Protein AF-M2UI56-F1 (afdb_monomer)

Structure (mmCIF, N/CA/C/O backbone):
data_AF-M2UI56-F1
#
_entry.id   AF-M2UI56-F1
#
loop_
_atom_site.group_PDB
_atom_site.id
_atom_site.type_symbol
_atom_site.label_atom_id
_atom_site.label_alt_id
_atom_site.label_comp_id
_atom_site.label_asym_id
_atom_site.label_entity_id
_atom_site.label_seq_id
_atom_site.pdbx_PDB_ins_code
_atom_site.Cartn_x
_atom_site.Cartn_y
_atom_site.Cartn_z
_atom_site.occupancy
_atom_site.B_iso_or_equiv
_atom_site.auth_seq_id
_atom_site.auth_comp_id
_atom_site.auth_asym_id
_atom_site.auth_atom_id
_atom_site.pdbx_PDB_model_num
ATOM 1 N N . GLU A 1 1 ? 9.974 2.943 8.949 1.00 64.81 1 GLU A N 1
ATOM 2 C CA . GLU A 1 1 ? 8.906 2.323 8.135 1.00 64.81 1 GLU A CA 1
ATOM 3 C C . GLU A 1 1 ? 7.734 3.300 8.048 1.00 64.81 1 GLU A C 1
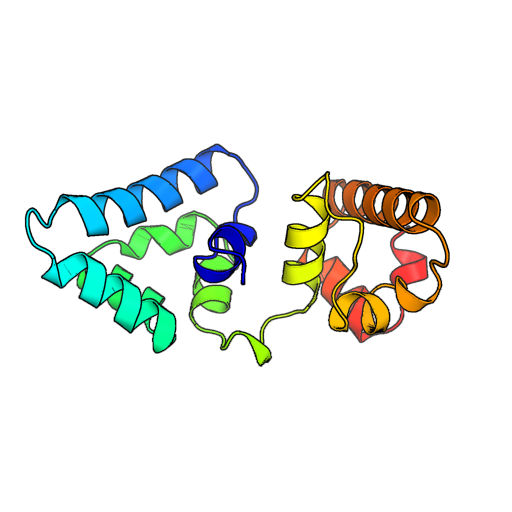ATOM 5 O O . GLU A 1 1 ? 7.561 4.057 8.993 1.00 64.81 1 GLU A O 1
ATOM 10 N N . SER A 1 2 ? 7.021 3.398 6.919 1.00 88.00 2 SER A N 1
ATOM 11 C CA . SER A 1 2 ? 5.953 4.405 6.754 1.00 88.00 2 SER A CA 1
ATOM 12 C C . SER A 1 2 ? 4.656 3.936 7.406 1.00 88.00 2 SER A C 1
ATOM 14 O O . SER A 1 2 ? 4.163 2.865 7.055 1.00 88.00 2 SER A O 1
ATOM 16 N N . ALA A 1 3 ? 4.073 4.761 8.280 1.00 91.56 3 ALA A N 1
ATOM 17 C CA . ALA A 1 3 ? 2.776 4.488 8.901 1.00 91.56 3 ALA A CA 1
ATOM 18 C C . ALA A 1 3 ? 1.670 4.272 7.852 1.00 91.56 3 ALA A C 1
ATOM 20 O O . ALA A 1 3 ? 0.868 3.353 7.987 1.00 91.56 3 ALA A O 1
ATOM 21 N N . TRP A 1 4 ? 1.692 5.039 6.757 1.00 94.12 4 TRP A N 1
ATOM 22 C CA . TRP A 1 4 ? 0.737 4.905 5.651 1.00 94.12 4 TRP A CA 1
ATOM 23 C C . TRP A 1 4 ? 0.736 3.489 5.049 1.00 94.12 4 TRP A C 1
ATOM 25 O O . TRP A 1 4 ? -0.309 2.909 4.767 1.00 94.12 4 TRP A O 1
ATOM 35 N N . TYR A 1 5 ? 1.918 2.879 4.927 1.00 95.38 5 TYR A N 1
ATOM 36 C CA . TYR A 1 5 ? 2.040 1.487 4.498 1.00 95.38 5 TYR A CA 1
ATOM 37 C C . TYR A 1 5 ? 1.603 0.514 5.595 1.00 95.38 5 TYR A C 1
ATOM 39 O O . TYR A 1 5 ? 0.830 -0.401 5.331 1.00 95.38 5 TYR A O 1
ATOM 47 N N . SER A 1 6 ? 2.099 0.690 6.821 1.00 95.88 6 SER A N 1
ATOM 48 C CA . SER A 1 6 ? 1.876 -0.255 7.921 1.00 95.88 6 SER A CA 1
ATOM 49 C C . SER A 1 6 ? 0.396 -0.427 8.266 1.00 95.88 6 SER A C 1
ATOM 51 O O . SER A 1 6 ? -0.045 -1.556 8.466 1.00 95.88 6 SER A O 1
ATOM 53 N N . PHE A 1 7 ? -0.366 0.667 8.246 1.00 96.19 7 PHE A N 1
ATOM 54 C CA . PHE A 1 7 ? -1.802 0.697 8.535 1.00 96.19 7 PHE A CA 1
ATOM 55 C C . PHE A 1 7 ? -2.693 0.437 7.307 1.00 96.19 7 PHE A C 1
ATOM 57 O O . PHE A 1 7 ? -3.904 0.608 7.368 1.00 96.19 7 PHE A O 1
ATOM 64 N N . GLY A 1 8 ? -2.123 0.013 6.175 1.00 96.75 8 GLY A N 1
ATOM 65 C CA . GLY A 1 8 ? -2.909 -0.453 5.029 1.00 96.75 8 GLY A CA 1
ATOM 66 C C . GLY A 1 8 ? -3.546 0.638 4.169 1.00 96.75 8 GLY A C 1
ATOM 67 O O . GLY A 1 8 ? -4.231 0.300 3.206 1.00 96.75 8 GLY A O 1
ATOM 68 N N . PHE A 1 9 ? -3.266 1.923 4.414 1.00 96.88 9 PHE A N 1
ATOM 69 C CA . PHE A 1 9 ? -3.722 3.010 3.535 1.00 96.88 9 PHE A CA 1
ATOM 70 C C . PHE A 1 9 ? -3.244 2.820 2.092 1.00 96.88 9 PHE A C 1
ATOM 72 O O . PHE A 1 9 ? -3.952 3.139 1.149 1.00 96.88 9 PHE A O 1
ATOM 79 N N . VAL A 1 10 ? -2.100 2.163 1.889 1.00 96.25 10 VAL A N 1
ATOM 80 C CA . VAL A 1 10 ? -1.627 1.796 0.547 1.00 96.25 10 VAL A CA 1
ATOM 81 C C . VAL A 1 10 ? -2.610 0.933 -0.261 1.00 96.25 10 VAL A C 1
ATOM 83 O O . VAL A 1 10 ? -2.519 0.889 -1.489 1.00 96.25 10 VAL A O 1
ATOM 86 N N . CYS A 1 11 ? -3.567 0.262 0.379 1.00 96.44 11 CYS A N 1
ATOM 87 C CA . CYS A 1 11 ? -4.575 -0.557 -0.292 1.00 96.44 11 CYS A CA 1
ATOM 88 C C . CYS A 1 11 ? -5.806 0.228 -0.762 1.00 96.44 11 CYS A C 1
ATOM 90 O O . CYS A 1 11 ? -6.566 -0.318 -1.562 1.00 96.44 11 CYS A O 1
ATOM 92 N N . THR A 1 12 ? -6.010 1.473 -0.323 1.00 94.44 12 THR A N 1
ATOM 93 C CA . THR A 1 12 ? -7.152 2.293 -0.760 1.00 94.44 12 THR A CA 1
ATOM 94 C C . THR A 1 12 ? -6.933 2.795 -2.187 1.00 94.44 12 THR A C 1
ATOM 96 O O . THR A 1 12 ? -5.798 2.954 -2.648 1.00 94.44 12 THR A O 1
ATOM 99 N N . THR A 1 13 ? -8.013 2.982 -2.941 1.00 88.12 13 THR A N 1
ATOM 100 C CA . THR A 1 13 ? -7.952 3.404 -4.355 1.00 88.12 13 THR A CA 1
ATOM 101 C C . THR A 1 13 ? -8.203 4.895 -4.535 1.00 88.12 13 THR A C 1
ATOM 103 O O . THR A 1 13 ? -7.767 5.470 -5.529 1.00 88.12 13 THR A O 1
ATOM 106 N N . ASN A 1 14 ? -8.884 5.524 -3.579 1.00 90.94 14 ASN A N 1
ATOM 107 C CA . ASN A 1 14 ? -9.300 6.916 -3.636 1.00 90.94 14 ASN A CA 1
ATOM 108 C C . ASN A 1 14 ? -9.231 7.577 -2.247 1.00 90.94 14 ASN A C 1
ATOM 110 O O . ASN A 1 14 ? -9.158 6.908 -1.213 1.00 90.94 14 ASN A O 1
ATOM 114 N N . GLU A 1 15 ? -9.290 8.908 -2.241 1.00 92.31 15 GLU A N 1
ATOM 115 C CA . GLU A 1 15 ? -9.207 9.722 -1.024 1.00 92.31 15 GLU A CA 1
ATOM 116 C C . GLU A 1 15 ? -10.407 9.548 -0.080 1.00 92.31 15 GLU A C 1
ATOM 118 O O . GLU A 1 15 ? -10.315 9.874 1.103 1.00 92.31 15 GLU A O 1
ATOM 123 N N . GLU A 1 16 ? -11.567 9.107 -0.573 1.00 95.25 16 GLU A N 1
ATOM 124 C CA . GLU A 1 16 ? -12.740 8.871 0.273 1.00 95.25 16 GLU A CA 1
ATOM 125 C C . GLU A 1 16 ? -12.542 7.630 1.144 1.00 95.25 16 GLU A C 1
ATOM 127 O O . GLU A 1 16 ? -12.687 7.717 2.363 1.00 95.25 16 GLU A O 1
ATOM 132 N N . ASP A 1 17 ? -12.125 6.512 0.554 1.00 95.38 17 ASP A N 1
ATOM 133 C CA . ASP A 1 17 ? -11.827 5.284 1.292 1.00 95.38 17 ASP A CA 1
ATOM 134 C C . ASP A 1 17 ? -10.627 5.464 2.227 1.00 95.38 17 ASP A C 1
ATOM 136 O O . ASP A 1 17 ? -10.633 4.955 3.349 1.00 95.38 17 ASP A O 1
ATOM 140 N N . GLU A 1 18 ? -9.635 6.262 1.820 1.00 95.56 18 GLU A N 1
ATOM 141 C CA . GLU A 1 18 ? -8.522 6.648 2.690 1.00 95.56 18 GLU A CA 1
ATOM 142 C C . GLU A 1 18 ? -8.995 7.443 3.913 1.00 95.56 18 GLU A C 1
ATOM 144 O O . GLU A 1 18 ? -8.637 7.116 5.048 1.00 95.56 18 GLU A O 1
ATOM 149 N N . ARG A 1 19 ? -9.869 8.440 3.713 1.00 95.81 19 ARG A N 1
ATOM 150 C CA . ARG A 1 19 ? -10.471 9.208 4.814 1.00 95.81 19 ARG A CA 1
ATOM 151 C C . ARG A 1 19 ? -11.347 8.343 5.713 1.00 95.81 19 ARG A C 1
ATOM 153 O O . ARG A 1 19 ? -11.320 8.526 6.928 1.00 95.81 19 ARG A O 1
ATOM 160 N N . ARG A 1 20 ? -12.104 7.397 5.152 1.00 96.50 20 ARG A N 1
ATOM 161 C CA . ARG A 1 20 ? -12.911 6.446 5.933 1.00 96.50 20 ARG A CA 1
ATOM 162 C C . ARG A 1 20 ? -12.019 5.552 6.793 1.00 96.50 20 ARG A C 1
ATOM 164 O O . ARG A 1 20 ? -12.300 5.411 7.980 1.00 96.50 20 ARG A O 1
ATOM 171 N N . LEU A 1 21 ? -10.922 5.024 6.243 1.00 96.75 21 LEU A N 1
ATOM 172 C CA . LEU A 1 21 ? -9.943 4.242 7.004 1.00 96.75 21 LEU A CA 1
ATOM 173 C C . LEU A 1 21 ? -9.295 5.075 8.119 1.00 96.75 21 LEU A C 1
ATOM 175 O O . LEU A 1 21 ? -9.196 4.616 9.256 1.00 96.75 21 LEU A O 1
ATOM 179 N N . ALA A 1 22 ? -8.913 6.320 7.820 1.00 95.19 22 ALA A N 1
ATOM 180 C CA . ALA A 1 22 ? -8.392 7.250 8.820 1.00 95.19 22 ALA A CA 1
ATOM 181 C C . ALA A 1 22 ? -9.417 7.512 9.931 1.00 95.19 22 ALA A C 1
ATOM 183 O O . ALA A 1 22 ? -9.044 7.546 11.099 1.00 95.19 22 ALA A O 1
ATOM 184 N N . GLY A 1 23 ? -10.700 7.635 9.584 1.00 94.44 23 GLY A N 1
ATOM 185 C CA . GLY A 1 23 ? -11.800 7.757 10.537 1.00 94.44 23 GLY A CA 1
ATOM 186 C C . GLY A 1 23 ? -11.899 6.559 11.481 1.00 94.44 23 GLY A C 1
ATOM 187 O O . GLY A 1 23 ? -12.017 6.755 12.685 1.00 94.44 23 GLY A O 1
ATOM 188 N N . LEU A 1 24 ? -11.773 5.328 10.972 1.00 94.06 24 LEU A N 1
ATOM 189 C CA . LEU A 1 24 ? -11.781 4.123 11.813 1.00 94.06 24 LEU A CA 1
ATOM 190 C C . LEU A 1 24 ? -10.620 4.123 12.817 1.00 94.06 24 LEU A C 1
ATOM 192 O O . LEU A 1 24 ? -10.828 3.877 14.003 1.00 94.06 24 LEU A O 1
ATOM 196 N N . TYR A 1 25 ? -9.405 4.449 12.367 1.00 94.19 25 TYR A N 1
ATOM 197 C CA . TYR A 1 25 ? -8.256 4.572 13.268 1.00 94.19 25 TYR A CA 1
ATOM 198 C C . TYR A 1 25 ? -8.403 5.735 14.252 1.00 94.19 25 TYR A C 1
ATOM 200 O O . TYR A 1 25 ? -8.040 5.593 15.415 1.00 94.19 25 TYR A O 1
ATOM 208 N N . ALA A 1 26 ? -8.961 6.867 13.820 1.00 91.25 26 ALA A N 1
ATOM 209 C CA . ALA A 1 26 ? -9.219 8.002 14.693 1.00 91.25 26 ALA A CA 1
ATOM 210 C C . ALA A 1 26 ? -10.212 7.635 15.797 1.00 91.25 26 ALA A C 1
ATOM 212 O O . ALA A 1 26 ? -9.945 7.956 16.943 1.00 91.25 26 ALA A O 1
ATOM 213 N N . VAL A 1 27 ? -11.293 6.913 15.487 1.00 89.56 27 VAL A N 1
ATOM 214 C CA . VAL A 1 27 ? -12.252 6.428 16.493 1.00 89.56 27 VAL A CA 1
ATOM 215 C C . VAL A 1 27 ? -11.579 5.451 17.461 1.00 89.56 27 VAL A C 1
ATOM 217 O O . VAL A 1 27 ? -11.749 5.596 18.664 1.00 89.56 27 VAL A O 1
ATOM 220 N N . LEU A 1 28 ? -10.735 4.530 16.979 1.00 87.56 28 LEU A N 1
ATOM 221 C CA . LEU A 1 28 ? -9.954 3.638 17.854 1.00 87.56 28 LEU A CA 1
ATOM 222 C C . LEU A 1 28 ? -9.041 4.395 18.830 1.00 87.56 28 LEU A C 1
ATOM 224 O O . LEU A 1 28 ? -8.815 3.930 19.944 1.00 87.56 28 LEU A O 1
ATOM 228 N N . ILE A 1 29 ? -8.505 5.539 18.401 1.00 85.88 29 ILE A N 1
ATOM 229 C CA . ILE A 1 29 ? -7.633 6.389 19.217 1.00 85.88 29 ILE A CA 1
ATOM 230 C C . ILE A 1 29 ? -8.455 7.327 20.122 1.00 85.88 29 ILE A C 1
ATOM 232 O O . ILE A 1 29 ? -8.036 7.588 21.241 1.00 85.88 29 ILE A O 1
ATOM 236 N N . GLN A 1 30 ? -9.600 7.837 19.653 1.00 78.50 30 GLN A N 1
ATOM 237 C CA . GLN A 1 30 ? -10.424 8.853 20.325 1.00 78.50 30 GLN A CA 1
ATOM 238 C C . GLN A 1 30 ? -11.466 8.289 21.290 1.00 78.50 30 GLN A C 1
ATOM 240 O O . GLN A 1 30 ? -11.760 8.947 22.280 1.00 78.50 30 GLN A O 1
ATOM 245 N N . GLU A 1 31 ? -12.020 7.092 21.056 1.00 61.06 31 GLU A N 1
ATOM 246 C CA . GLU A 1 31 ? -12.895 6.430 22.045 1.00 61.06 31 GLU A CA 1
ATOM 247 C C . GLU A 1 31 ? -12.158 6.088 23.348 1.00 61.06 31 GLU A C 1
ATOM 249 O O . GLU A 1 31 ? -12.766 5.662 24.329 1.00 61.06 31 GLU A O 1
ATOM 254 N N . ALA A 1 32 ? -10.853 6.329 23.376 1.00 52.91 32 ALA A N 1
ATOM 255 C CA . ALA A 1 32 ? -10.024 6.242 24.544 1.00 52.91 32 ALA A CA 1
ATOM 256 C C . ALA A 1 32 ? -9.485 7.619 24.914 1.00 52.91 32 ALA A C 1
ATOM 258 O O . ALA A 1 32 ? -8.435 8.049 24.445 1.00 52.91 32 ALA A O 1
ATOM 259 N N . ASP A 1 33 ? -10.115 8.260 25.890 1.00 59.16 33 ASP A N 1
ATOM 260 C CA . ASP A 1 33 ? -9.470 9.298 26.708 1.00 59.16 33 ASP A CA 1
ATOM 261 C C . ASP A 1 33 ? -8.317 8.714 27.573 1.00 59.16 33 ASP A C 1
ATOM 263 O O . ASP A 1 33 ? -7.986 9.231 28.641 1.00 59.16 33 ASP A O 1
ATOM 267 N N . SER A 1 34 ? -7.718 7.589 27.160 1.00 64.38 34 SER A N 1
ATOM 268 C CA . SER A 1 34 ? -6.841 6.755 27.966 1.00 64.38 34 SER A CA 1
ATOM 269 C C . SER A 1 34 ? -5.661 6.214 27.123 1.00 64.38 34 SER A C 1
ATOM 271 O O . SER A 1 34 ? -5.855 5.764 25.989 1.00 64.38 34 SER A O 1
ATOM 273 N N . PRO A 1 35 ? -4.412 6.255 27.631 1.00 75.12 35 PRO A N 1
ATOM 274 C CA . PRO A 1 35 ? -3.222 5.751 26.927 1.00 75.12 35 PRO A CA 1
ATOM 275 C C . PRO A 1 35 ? -3.325 4.286 26.469 1.00 75.12 35 PRO A C 1
ATOM 277 O O . PRO A 1 35 ? -2.619 3.853 25.555 1.00 75.12 35 PRO A O 1
ATOM 280 N N . GLU A 1 36 ? -4.197 3.507 27.103 1.00 80.00 36 GLU A N 1
ATOM 281 C CA . GLU A 1 36 ? -4.342 2.070 26.912 1.00 80.00 36 GLU A CA 1
ATOM 282 C C . GLU A 1 36 ? -4.807 1.687 25.501 1.00 80.00 36 GLU A C 1
ATOM 284 O O . GLU A 1 36 ? -4.333 0.678 24.981 1.00 80.00 36 GLU A O 1
ATOM 289 N N . SER A 1 37 ? -5.662 2.467 24.831 1.00 79.31 37 SER A N 1
ATOM 290 C CA . SER A 1 37 ? -6.108 2.096 23.473 1.00 79.31 37 SER A CA 1
ATOM 291 C C . SER A 1 37 ? -5.119 2.469 22.382 1.00 79.31 37 SER A C 1
ATOM 293 O O . SER A 1 37 ? -5.040 1.773 21.370 1.00 79.31 37 SER A O 1
ATOM 295 N N . PHE A 1 38 ? -4.289 3.492 22.602 1.00 84.94 38 PHE A N 1
ATOM 296 C CA . PHE A 1 38 ? -3.130 3.703 21.740 1.00 84.94 38 PHE A CA 1
ATOM 297 C C . PHE A 1 38 ? -2.169 2.510 21.838 1.00 84.94 38 PHE A C 1
ATOM 299 O O . PHE A 1 38 ? -1.716 1.995 20.815 1.00 84.94 38 PHE A O 1
ATOM 306 N N . HIS A 1 39 ? -1.920 2.009 23.053 1.00 88.69 39 HIS A N 1
ATOM 307 C CA . HIS A 1 39 ? -1.132 0.793 23.254 1.00 88.69 39 HIS A CA 1
ATOM 308 C C . HIS A 1 39 ? -1.788 -0.446 22.638 1.00 88.69 39 HIS A C 1
ATOM 310 O O . HIS A 1 39 ? -1.088 -1.269 22.056 1.00 88.69 39 HIS A O 1
ATOM 316 N N . GLU A 1 40 ? -3.110 -0.590 22.723 1.00 91.06 40 GLU A N 1
ATOM 317 C CA . GLU A 1 40 ? -3.847 -1.675 22.068 1.00 91.06 40 GLU A CA 1
ATOM 318 C C . GLU A 1 40 ? -3.648 -1.646 20.546 1.00 91.06 40 GLU A C 1
ATOM 320 O O . GLU A 1 40 ? -3.297 -2.668 19.954 1.00 91.06 40 GLU A O 1
ATOM 325 N N . LEU A 1 41 ? -3.789 -0.471 19.921 1.00 92.31 41 LEU A N 1
ATOM 326 C CA . LEU A 1 41 ? -3.560 -0.288 18.488 1.00 92.31 41 LEU A CA 1
ATOM 327 C C . LEU A 1 41 ? -2.107 -0.582 18.100 1.00 92.31 41 LEU A C 1
ATOM 329 O O . LEU A 1 41 ? -1.860 -1.287 17.120 1.00 92.31 41 LEU A O 1
ATOM 333 N N . GLN A 1 42 ? -1.147 -0.063 18.867 1.00 91.94 42 GLN A N 1
ATOM 334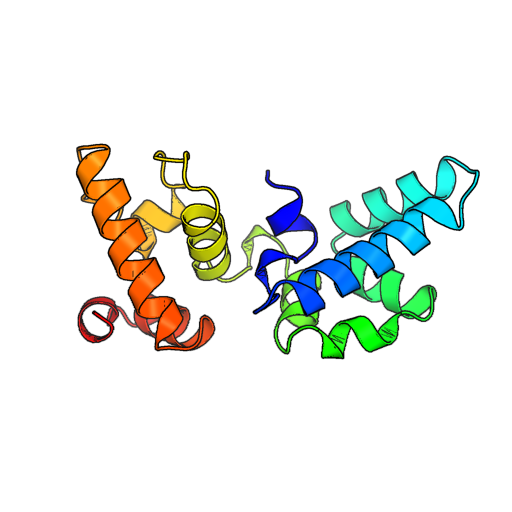 C CA . GLN A 1 42 ? 0.273 -0.309 18.633 1.00 91.94 42 GLN A CA 1
ATOM 335 C C . GLN A 1 42 ? 0.600 -1.805 18.741 1.00 91.94 42 GLN A C 1
ATOM 337 O O . GLN A 1 42 ? 1.218 -2.362 17.836 1.00 91.94 42 GLN A O 1
ATOM 342 N N . ASN A 1 43 ? 0.126 -2.473 19.795 1.00 94.25 43 ASN A N 1
ATOM 343 C CA . ASN A 1 43 ? 0.317 -3.909 19.988 1.00 94.25 43 ASN A CA 1
ATOM 344 C C . ASN A 1 43 ? -0.318 -4.715 18.852 1.00 94.25 43 ASN A C 1
ATOM 346 O O . ASN A 1 43 ? 0.283 -5.673 18.369 1.00 94.25 43 ASN A O 1
ATOM 350 N N . ALA A 1 44 ? -1.515 -4.333 18.401 1.00 95.19 44 ALA A N 1
ATOM 351 C CA . ALA A 1 44 ? -2.171 -4.994 17.280 1.00 95.19 44 ALA A CA 1
ATOM 352 C C . ALA A 1 44 ? -1.375 -4.825 15.978 1.00 95.19 44 ALA A C 1
ATOM 354 O O . ALA A 1 44 ? -1.264 -5.775 15.207 1.00 95.19 44 ALA A O 1
ATOM 355 N N . LEU A 1 45 ? -0.776 -3.655 15.737 1.00 94.19 45 LEU A N 1
ATOM 356 C CA . LEU A 1 45 ? 0.103 -3.454 14.587 1.00 94.19 45 LEU A CA 1
ATOM 357 C C . LEU A 1 45 ? 1.359 -4.334 14.675 1.00 94.19 45 LEU A C 1
ATOM 359 O O . LEU A 1 45 ? 1.676 -5.035 13.717 1.00 94.19 45 LEU A O 1
ATOM 363 N N . GLU A 1 46 ? 2.051 -4.322 15.815 1.00 93.44 46 GLU A N 1
ATOM 364 C CA . GLU A 1 46 ? 3.296 -5.077 16.025 1.00 93.44 46 GLU A CA 1
ATOM 365 C C . GLU A 1 46 ? 3.089 -6.595 15.930 1.00 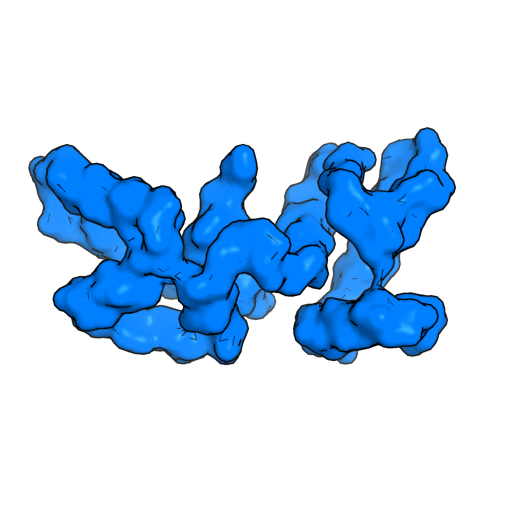93.44 46 GLU A C 1
ATOM 367 O O . GLU A 1 46 ? 3.970 -7.320 15.470 1.00 93.44 46 GLU A O 1
ATOM 372 N N . ARG A 1 47 ? 1.910 -7.080 16.332 1.00 95.31 47 ARG A N 1
ATOM 373 C CA . ARG A 1 47 ? 1.542 -8.502 16.300 1.00 95.31 47 ARG A CA 1
ATOM 374 C C . ARG A 1 47 ? 0.853 -8.932 15.007 1.00 95.31 47 ARG A C 1
ATOM 376 O O . ARG A 1 47 ? 0.540 -10.109 14.871 1.00 95.31 47 ARG A O 1
ATOM 383 N N . ASN A 1 48 ? 0.639 -8.011 14.061 1.00 94.94 48 ASN A N 1
ATOM 384 C CA . ASN A 1 48 ? -0.112 -8.260 12.827 1.00 94.94 48 ASN A CA 1
ATOM 385 C C . ASN A 1 48 ? -1.561 -8.741 13.103 1.00 94.94 48 ASN A C 1
ATOM 387 O O . ASN A 1 48 ? -2.113 -9.577 12.394 1.00 94.94 48 ASN A O 1
ATOM 391 N N . ASP A 1 49 ? -2.180 -8.169 14.139 1.00 96.31 49 ASP A N 1
ATOM 392 C CA . ASP A 1 49 ? -3.519 -8.484 14.657 1.00 96.31 49 ASP A CA 1
ATOM 393 C C . ASP A 1 49 ? -4.541 -7.354 14.380 1.00 96.31 49 ASP A C 1
ATOM 395 O O . ASP A 1 49 ? -5.630 -7.329 14.955 1.00 96.31 49 ASP A O 1
ATOM 399 N N . LEU A 1 50 ? -4.232 -6.401 13.488 1.00 96.62 50 LEU A N 1
ATOM 400 C CA . LEU A 1 50 ? -5.113 -5.258 13.181 1.00 96.62 50 LEU A CA 1
ATOM 401 C C . LEU A 1 50 ? -6.506 -5.669 12.680 1.00 96.62 50 LEU A C 1
ATOM 403 O O . LEU A 1 50 ? -7.490 -5.012 13.013 1.00 96.62 50 LEU A O 1
ATOM 407 N N . VAL A 1 51 ? -6.607 -6.761 11.917 1.00 97.12 51 VAL A N 1
ATOM 408 C CA . VAL A 1 51 ? -7.902 -7.307 11.469 1.00 97.12 51 VAL A CA 1
ATOM 409 C C . VAL A 1 51 ? -8.745 -7.743 12.671 1.00 97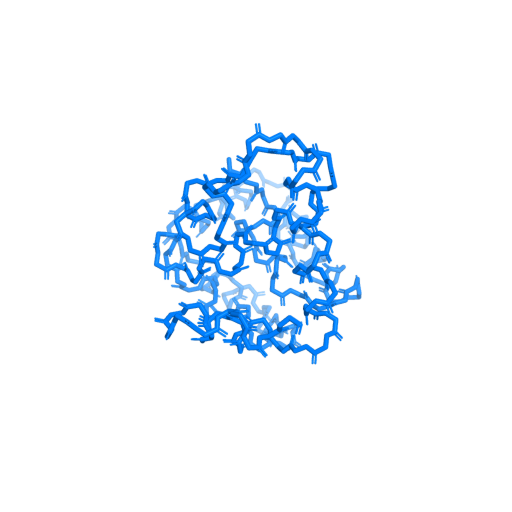.12 51 VAL A C 1
ATOM 411 O O . VAL A 1 51 ? -9.906 -7.353 12.790 1.00 97.12 51 VAL A O 1
ATOM 414 N N . THR A 1 52 ? -8.137 -8.479 13.604 1.00 96.62 52 THR A N 1
ATOM 415 C CA . THR A 1 52 ? -8.781 -8.927 14.845 1.00 96.62 52 THR A CA 1
ATOM 416 C C . THR A 1 52 ? -9.226 -7.744 15.702 1.00 96.62 52 THR A C 1
ATOM 418 O O . THR A 1 52 ? -10.326 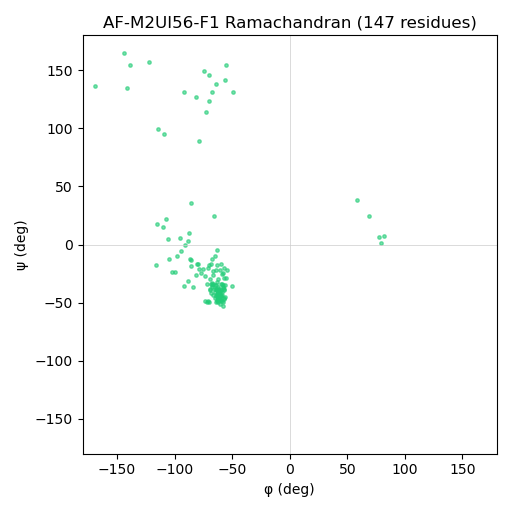-7.766 16.263 1.00 96.62 52 THR A O 1
ATOM 421 N N . LEU A 1 53 ? -8.404 -6.691 15.781 1.00 95.19 53 LEU A N 1
ATOM 422 C CA . LEU A 1 53 ? -8.747 -5.467 16.503 1.00 95.19 53 LEU A CA 1
ATOM 423 C C . LEU A 1 53 ? -9.983 -4.794 15.892 1.00 95.19 53 LEU A C 1
ATOM 425 O O . LEU A 1 53 ? -10.930 -4.500 16.621 1.00 95.19 53 LEU A O 1
ATOM 429 N N . PHE A 1 54 ? -10.018 -4.606 14.568 1.00 95.62 54 PHE A N 1
ATOM 430 C CA . PHE A 1 54 ? -11.190 -4.039 13.897 1.00 95.62 54 PHE A CA 1
ATOM 431 C C . PHE A 1 54 ? -12.451 -4.870 14.141 1.00 95.62 54 PHE A C 1
ATOM 433 O O . PHE A 1 54 ? -13.501 -4.311 14.454 1.00 95.62 54 PHE A O 1
ATOM 440 N N . ASP A 1 55 ? -12.353 -6.196 14.060 1.00 95.75 55 ASP A N 1
ATOM 441 C CA . ASP A 1 55 ? -13.496 -7.084 14.273 1.00 95.75 55 ASP A CA 1
ATOM 442 C C . ASP A 1 55 ? -14.028 -7.024 15.706 1.00 95.75 55 ASP A C 1
ATOM 444 O O . ASP A 1 55 ? -15.246 -6.997 15.908 1.00 95.75 55 ASP A O 1
ATOM 448 N N . THR A 1 56 ? -13.128 -6.960 16.689 1.00 93.62 56 THR A N 1
ATOM 449 C CA . THR A 1 56 ? -13.469 -6.868 18.118 1.00 93.62 56 THR A CA 1
ATOM 450 C C . THR A 1 56 ? -14.124 -5.531 18.456 1.00 93.62 56 THR A C 1
ATOM 452 O O . THR A 1 56 ? -15.018 -5.473 19.297 1.00 93.62 56 THR A O 1
ATOM 455 N N . LYS A 1 57 ? -13.722 -4.461 17.765 1.00 91.38 57 LYS A N 1
ATOM 456 C CA . LYS A 1 57 ? -14.261 -3.106 17.941 1.00 91.38 57 LYS A CA 1
ATOM 457 C C . LYS A 1 57 ? -15.494 -2.835 17.067 1.00 91.38 57 LYS A C 1
ATOM 459 O O . LYS A 1 57 ? -16.032 -1.737 17.083 1.00 91.38 57 LYS A O 1
ATOM 464 N N . GLY A 1 58 ? -15.969 -3.835 16.318 1.00 93.00 58 GLY A N 1
ATOM 465 C CA . GLY A 1 58 ? -17.184 -3.740 15.503 1.00 93.00 58 GLY A CA 1
ATOM 466 C C . GLY A 1 58 ? -16.998 -3.076 14.133 1.00 93.00 58 GLY A C 1
ATOM 467 O O . GLY A 1 58 ? -17.973 -2.907 13.407 1.00 93.00 58 GLY A O 1
ATOM 468 N N . PHE A 1 59 ? -15.767 -2.769 13.720 1.00 94.25 59 PHE A N 1
ATOM 469 C CA . PHE A 1 59 ? -15.446 -2.069 12.470 1.00 94.25 59 PHE A CA 1
ATOM 470 C C . PHE A 1 59 ? -15.320 -2.991 11.254 1.00 94.25 59 PHE A C 1
ATOM 472 O O . PHE A 1 59 ? -14.506 -2.751 10.370 1.00 94.25 59 PHE A O 1
ATOM 479 N N . ARG A 1 60 ? -16.130 -4.054 11.165 1.00 93.69 60 ARG A N 1
ATOM 480 C CA . ARG A 1 60 ? -16.025 -5.076 10.098 1.00 93.69 60 ARG A CA 1
ATOM 481 C C . ARG A 1 60 ? -16.157 -4.515 8.679 1.00 93.69 60 ARG A C 1
ATOM 483 O O . ARG A 1 60 ? -15.640 -5.118 7.739 1.00 93.69 60 ARG A O 1
ATOM 490 N N . ASN A 1 61 ? -16.821 -3.368 8.545 1.00 92.38 61 ASN A N 1
ATOM 491 C CA . ASN A 1 61 ? -17.005 -2.620 7.304 1.00 92.38 61 ASN A CA 1
ATOM 492 C C . ASN A 1 61 ? -15.696 -2.069 6.713 1.00 92.38 61 ASN A C 1
ATOM 494 O O . ASN A 1 61 ? -15.699 -1.639 5.564 1.00 92.38 61 ASN A O 1
ATOM 498 N N . PHE A 1 62 ? -14.563 -2.126 7.428 1.00 95.06 62 PHE A N 1
ATOM 499 C CA . PHE A 1 62 ? -13.257 -1.783 6.849 1.00 95.06 62 PHE A CA 1
ATOM 500 C C . PHE A 1 62 ? -12.946 -2.605 5.580 1.00 95.06 62 PHE A C 1
ATOM 502 O O 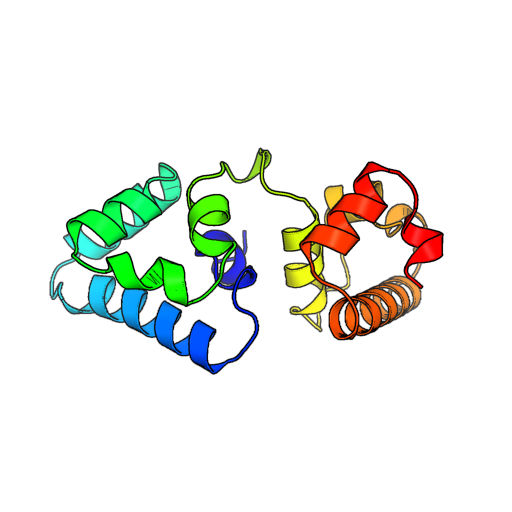. PHE A 1 62 ? -12.267 -2.122 4.678 1.00 95.06 62 PHE A O 1
ATOM 509 N N . ARG A 1 63 ? -13.489 -3.826 5.473 1.00 95.44 63 ARG A N 1
ATOM 510 C CA . ARG A 1 63 ? -13.342 -4.713 4.304 1.00 95.44 63 ARG A CA 1
ATOM 511 C C . ARG A 1 63 ? -13.963 -4.152 3.025 1.00 95.44 63 ARG A C 1
ATOM 513 O O . ARG A 1 63 ? -13.580 -4.554 1.933 1.00 95.44 63 ARG A O 1
ATOM 520 N N . GLU A 1 64 ? -14.904 -3.222 3.150 1.00 94.62 64 GLU A N 1
ATOM 521 C CA . GLU A 1 64 ? -15.557 -2.569 2.012 1.00 94.62 64 GLU A CA 1
ATOM 522 C C . GLU A 1 64 ? -14.689 -1.456 1.408 1.00 94.62 64 GLU A C 1
ATOM 524 O O . GLU A 1 64 ? -14.937 -1.044 0.281 1.00 94.62 64 GLU A O 1
ATOM 529 N N . LEU A 1 65 ? -13.668 -0.979 2.135 1.00 94.56 65 LEU A N 1
ATOM 530 C CA . LEU A 1 65 ? -12.796 0.124 1.705 1.00 94.56 65 LEU A CA 1
ATOM 531 C C . LEU A 1 65 ? -11.820 -0.292 0.600 1.00 94.56 65 LEU A C 1
ATOM 533 O O . LEU A 1 65 ? -11.323 0.539 -0.154 1.00 94.56 65 LEU A O 1
ATOM 537 N N . SER A 1 66 ? -11.473 -1.579 0.549 1.00 94.12 66 SER A N 1
ATOM 538 C CA . SER A 1 66 ? -10.633 -2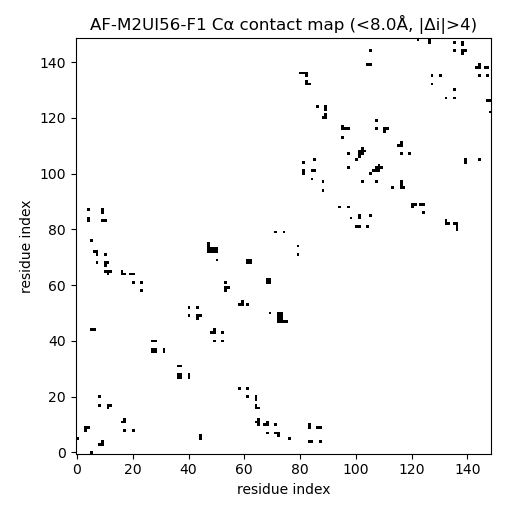.163 -0.492 1.00 94.12 66 SER A CA 1
ATOM 539 C C . SER A 1 66 ? -10.673 -3.682 -0.393 1.00 94.12 66 SER A C 1
ATOM 541 O O . SER A 1 66 ? -10.505 -4.250 0.687 1.00 94.12 66 SER A O 1
ATOM 543 N N . THR A 1 67 ? -10.794 -4.345 -1.543 1.00 93.75 67 THR A N 1
ATOM 544 C CA . THR A 1 67 ? -10.769 -5.812 -1.675 1.00 93.75 67 THR A CA 1
ATOM 545 C C . THR A 1 67 ? -9.465 -6.443 -1.179 1.00 93.75 67 THR A C 1
ATOM 547 O O . THR A 1 67 ? -9.416 -7.646 -0.935 1.00 93.75 67 THR A O 1
ATOM 550 N N . HIS A 1 68 ? -8.403 -5.648 -1.026 1.00 95.81 68 HIS A N 1
ATOM 551 C CA . HIS A 1 68 ? -7.079 -6.113 -0.623 1.00 95.81 68 HIS A CA 1
ATOM 552 C C . HIS A 1 68 ? -6.721 -5.778 0.826 1.00 95.81 68 HIS A C 1
ATOM 554 O O . HIS A 1 68 ? -5.736 -6.313 1.332 1.00 95.81 68 HIS A O 1
ATOM 560 N N . LEU A 1 69 ? -7.486 -4.907 1.495 1.00 96.81 69 LEU A N 1
ATOM 561 C CA . LEU A 1 69 ? -7.095 -4.349 2.790 1.00 96.81 69 LEU A CA 1
ATOM 562 C C . LEU A 1 69 ? -7.008 -5.418 3.883 1.00 96.81 69 LEU A C 1
ATOM 564 O O . LEU A 1 69 ? -6.011 -5.476 4.597 1.00 96.81 69 LEU A O 1
ATOM 568 N N . GLU A 1 70 ? -8.002 -6.301 3.987 1.00 97.38 70 GLU A N 1
ATOM 569 C CA . GLU A 1 70 ? -7.972 -7.397 4.965 1.00 97.38 70 GLU A CA 1
ATOM 570 C C . GLU A 1 70 ? -6.779 -8.320 4.738 1.00 97.38 70 GLU A C 1
ATOM 572 O O . GLU A 1 70 ? -6.001 -8.557 5.659 1.00 97.38 70 GLU A O 1
ATOM 577 N N . THR A 1 71 ? -6.593 -8.802 3.507 1.00 97.19 71 THR A N 1
ATOM 578 C CA . THR A 1 71 ? -5.464 -9.676 3.179 1.00 97.19 71 THR A CA 1
ATOM 579 C C . THR A 1 71 ? -4.136 -8.986 3.465 1.00 97.19 71 THR A C 1
ATOM 581 O O . THR A 1 71 ? -3.233 -9.609 4.015 1.00 97.19 71 THR A O 1
ATOM 584 N N . PHE A 1 72 ? -4.005 -7.700 3.141 1.00 97.56 72 PHE A N 1
ATOM 585 C CA . PHE A 1 72 ? -2.796 -6.930 3.408 1.00 97.56 72 PHE A CA 1
ATOM 586 C C . PHE A 1 72 ? -2.501 -6.817 4.907 1.00 97.56 72 PHE A C 1
ATOM 588 O O . PHE A 1 72 ? -1.372 -7.081 5.319 1.00 97.56 72 PHE A O 1
ATOM 595 N N . LEU A 1 73 ? -3.501 -6.464 5.720 1.00 97.06 73 LEU A N 1
ATOM 596 C CA . LEU A 1 73 ? -3.356 -6.329 7.173 1.00 97.06 73 LEU A CA 1
ATOM 597 C C . LEU A 1 73 ? -3.142 -7.679 7.872 1.00 97.06 73 LEU A C 1
ATOM 599 O O . LEU A 1 73 ? -2.470 -7.722 8.896 1.00 97.06 73 LEU A O 1
ATOM 603 N N . ALA A 1 74 ? -3.675 -8.767 7.313 1.00 96.69 74 ALA A N 1
ATOM 604 C CA . ALA A 1 74 ? -3.464 -10.128 7.801 1.00 96.69 74 ALA A CA 1
ATOM 605 C C . ALA A 1 74 ? -2.122 -10.734 7.351 1.00 96.69 74 ALA A C 1
ATOM 607 O O . ALA A 1 74 ? -1.666 -11.715 7.933 1.00 96.69 74 ALA A O 1
ATOM 608 N N . THR A 1 75 ? -1.459 -10.164 6.342 1.00 96.69 75 THR A N 1
ATOM 609 C CA . THR A 1 75 ? -0.175 -10.668 5.834 1.00 96.69 75 THR A CA 1
ATOM 610 C C . THR A 1 75 ? 0.990 -9.982 6.538 1.00 96.69 75 THR A C 1
ATOM 612 O O . THR A 1 75 ? 1.057 -8.750 6.569 1.00 96.69 75 THR A O 1
ATOM 615 N N . LEU A 1 76 ? 1.953 -10.771 7.025 1.00 95.00 76 LEU A N 1
ATOM 616 C CA . LEU A 1 76 ? 3.177 -10.251 7.641 1.00 95.00 76 LEU A CA 1
ATOM 617 C C . LEU A 1 76 ? 3.932 -9.309 6.686 1.00 95.00 76 LEU A C 1
ATOM 619 O O . LEU A 1 76 ? 4.007 -9.607 5.489 1.00 95.00 76 LEU A O 1
ATOM 623 N N . PRO A 1 77 ? 4.530 -8.204 7.174 1.00 92.06 77 PRO A N 1
ATOM 624 C CA . PRO A 1 77 ? 5.206 -7.217 6.330 1.00 92.06 77 PRO A CA 1
ATOM 625 C C . PRO A 1 77 ? 6.219 -7.791 5.329 1.00 92.06 77 PRO A C 1
ATOM 627 O O . PRO A 1 77 ? 6.309 -7.292 4.206 1.00 92.06 77 PRO A O 1
ATOM 630 N N . GLU A 1 78 ? 6.949 -8.849 5.689 1.00 91.56 78 GLU A N 1
ATOM 631 C CA . GLU A 1 78 ? 7.962 -9.486 4.834 1.00 91.56 78 GLU A CA 1
ATOM 632 C C . GLU A 1 78 ? 7.355 -10.339 3.712 1.00 91.56 78 GLU A C 1
ATOM 634 O O . GLU A 1 78 ? 8.019 -10.613 2.712 1.00 91.56 78 GLU A O 1
ATOM 639 N N . GLN A 1 79 ? 6.101 -10.763 3.878 1.00 94.69 79 GLN A N 1
ATOM 640 C CA . GLN A 1 79 ? 5.362 -11.614 2.942 1.00 94.69 79 GLN A CA 1
ATOM 641 C C . GLN A 1 79 ? 4.433 -10.812 2.024 1.00 94.69 79 GLN A C 1
ATOM 643 O O . GLN A 1 79 ? 3.889 -11.356 1.062 1.00 94.69 79 GLN A O 1
ATOM 648 N N . ARG A 1 80 ? 4.241 -9.515 2.297 1.00 96.12 80 ARG A N 1
ATOM 649 C CA . ARG A 1 80 ? 3.380 -8.654 1.485 1.00 96.12 80 ARG A CA 1
ATOM 650 C C . ARG A 1 80 ? 3.942 -8.517 0.064 1.00 96.12 80 ARG A C 1
ATOM 652 O O . ARG A 1 80 ? 5.143 -8.283 -0.101 1.00 96.12 80 ARG A O 1
ATOM 659 N N . PRO A 1 81 ? 3.084 -8.565 -0.972 1.00 96.75 81 PRO A N 1
ATOM 660 C CA . PRO A 1 81 ? 3.485 -8.284 -2.344 1.00 96.75 81 PRO A CA 1
ATOM 661 C C . PRO A 1 81 ? 4.282 -6.982 -2.462 1.00 96.75 81 PRO A C 1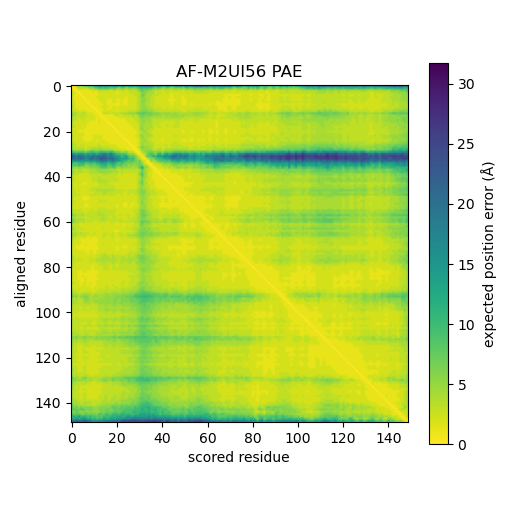
ATOM 663 O O . PRO A 1 81 ? 3.873 -5.923 -1.976 1.00 96.75 81 PRO A O 1
ATOM 666 N N . THR A 1 82 ? 5.421 -7.031 -3.152 1.00 96.38 82 THR A N 1
ATOM 667 C CA . THR A 1 82 ? 6.326 -5.875 -3.262 1.00 96.38 82 THR A CA 1
ATOM 668 C C . THR A 1 82 ? 5.731 -4.726 -4.078 1.00 96.38 82 THR A C 1
ATOM 670 O O . THR A 1 82 ? 6.217 -3.600 -3.988 1.00 96.38 82 THR A O 1
ATOM 673 N N . VAL A 1 83 ? 4.627 -4.961 -4.798 1.00 97.06 83 VAL A N 1
ATOM 674 C CA . VAL A 1 83 ? 3.880 -3.914 -5.514 1.00 97.06 83 VAL A CA 1
ATOM 675 C C . VAL A 1 83 ? 3.304 -2.862 -4.566 1.00 97.06 83 VAL A C 1
ATOM 677 O O . VAL A 1 83 ? 3.225 -1.686 -4.910 1.00 97.06 83 VAL A O 1
ATOM 680 N N . TRP A 1 84 ? 2.984 -3.236 -3.326 1.00 97.31 84 TRP A N 1
ATOM 681 C CA . TRP A 1 84 ? 2.520 -2.271 -2.335 1.00 97.31 84 TRP A CA 1
ATOM 682 C C . TRP A 1 84 ? 3.641 -1.298 -1.952 1.00 97.31 84 TRP A C 1
ATOM 684 O O . TRP A 1 84 ? 3.402 -0.108 -1.763 1.00 97.31 84 TRP A O 1
ATOM 694 N N . ARG A 1 85 ? 4.896 -1.771 -1.912 1.00 96.31 85 ARG A N 1
ATOM 695 C CA . ARG A 1 85 ? 6.062 -0.891 -1.731 1.00 96.31 85 ARG A CA 1
ATOM 696 C C . ARG A 1 85 ? 6.278 0.006 -2.944 1.00 96.31 85 ARG A C 1
ATOM 698 O O . ARG A 1 85 ? 6.686 1.149 -2.766 1.00 96.31 85 ARG A O 1
ATOM 705 N N . LEU A 1 86 ? 5.978 -0.480 -4.150 1.00 97.06 86 LEU A N 1
ATOM 706 C CA . LEU A 1 86 ? 6.024 0.337 -5.359 1.00 97.06 86 LEU A CA 1
ATOM 707 C C . LEU A 1 86 ? 4.997 1.470 -5.284 1.00 97.06 86 LEU A C 1
ATOM 709 O O . LEU A 1 86 ? 5.362 2.625 -5.478 1.00 97.06 86 LEU A O 1
ATOM 713 N N . LYS A 1 87 ? 3.745 1.160 -4.930 1.00 96.19 87 LYS A N 1
ATOM 714 C CA . LYS A 1 87 ? 2.687 2.163 -4.767 1.00 96.19 87 LYS A CA 1
ATOM 715 C C . LYS A 1 87 ? 3.049 3.202 -3.700 1.00 96.19 87 LYS A C 1
ATOM 717 O O . LYS A 1 87 ? 2.943 4.395 -3.960 1.00 96.19 87 LYS A O 1
ATOM 722 N N . GLN A 1 88 ? 3.577 2.765 -2.553 1.00 95.69 88 GLN A N 1
ATOM 723 C CA . GLN A 1 88 ? 4.115 3.659 -1.519 1.00 95.69 88 GLN A CA 1
ATOM 724 C C . GLN A 1 88 ? 5.223 4.574 -2.064 1.00 95.69 88 GLN A C 1
ATOM 726 O O . GLN A 1 88 ? 5.226 5.771 -1.796 1.00 95.69 88 GLN A O 1
ATOM 731 N N . PHE A 1 89 ? 6.167 4.019 -2.822 1.00 96.25 89 PHE A N 1
ATOM 732 C CA . PHE A 1 89 ? 7.285 4.781 -3.369 1.00 96.25 89 PHE A CA 1
ATOM 733 C C . PHE A 1 89 ? 6.843 5.802 -4.423 1.00 96.25 89 PHE A C 1
ATOM 735 O O . PHE A 1 89 ? 7.402 6.891 -4.477 1.00 96.25 89 PHE A O 1
ATOM 742 N N . ILE A 1 90 ? 5.840 5.473 -5.241 1.00 95.44 90 ILE A N 1
ATOM 743 C CA . ILE A 1 90 ? 5.234 6.397 -6.211 1.00 95.44 90 ILE A CA 1
ATOM 744 C C . ILE A 1 90 ? 4.506 7.537 -5.495 1.00 95.44 90 ILE A C 1
ATOM 746 O O . ILE A 1 90 ? 4.663 8.685 -5.902 1.00 95.44 90 ILE A O 1
ATOM 750 N N . HIS A 1 91 ? 3.749 7.219 -4.441 1.00 93.12 91 HIS A N 1
ATOM 751 C CA . HIS A 1 91 ? 3.002 8.196 -3.646 1.00 93.12 91 HIS A CA 1
ATOM 752 C C . HIS A 1 91 ? 3.918 9.235 -2.978 1.00 93.12 91 HIS A C 1
ATOM 754 O O . HIS A 1 91 ? 3.597 10.418 -2.927 1.00 93.12 91 HIS A O 1
ATOM 760 N N . ASP A 1 92 ? 5.086 8.811 -2.497 1.00 92.69 92 ASP A N 1
ATOM 761 C CA . ASP A 1 92 ? 6.104 9.707 -1.947 1.00 92.69 92 ASP A CA 1
ATOM 762 C C . ASP A 1 92 ? 6.884 10.397 -3.080 1.00 92.69 92 ASP A C 1
ATOM 764 O O . ASP A 1 92 ? 7.888 9.871 -3.565 1.00 92.69 92 ASP A O 1
ATOM 768 N N . ALA A 1 93 ? 6.401 11.553 -3.545 1.00 87.62 93 ALA A N 1
ATOM 769 C CA . ALA A 1 93 ? 6.959 12.264 -4.699 1.00 87.62 93 ALA A CA 1
ATOM 770 C C . ALA A 1 93 ? 8.446 12.631 -4.528 1.00 87.62 93 ALA A C 1
ATOM 772 O O . ALA A 1 93 ? 9.214 12.499 -5.485 1.00 87.62 93 ALA A O 1
ATOM 773 N N . ASP A 1 94 ? 8.853 13.003 -3.314 1.00 88.31 94 ASP A N 1
ATOM 774 C CA . ASP A 1 94 ? 10.205 13.477 -2.995 1.00 88.31 94 ASP A CA 1
ATOM 775 C C . ASP A 1 94 ? 11.220 12.333 -2.861 1.00 88.31 94 ASP A C 1
ATOM 777 O O . ASP A 1 94 ? 12.433 12.530 -2.997 1.00 88.31 94 ASP A O 1
ATOM 781 N N . SER A 1 95 ? 10.748 11.108 -2.620 1.00 91.19 95 SER A N 1
ATOM 782 C CA . SER A 1 95 ? 11.630 9.959 -2.464 1.00 91.19 95 SER A CA 1
ATOM 783 C C . SER A 1 95 ? 12.240 9.506 -3.790 1.00 91.19 95 SER A C 1
ATOM 785 O O . SER A 1 95 ? 11.567 8.977 -4.681 1.00 91.19 95 SER A O 1
ATOM 787 N N . THR A 1 96 ? 13.562 9.655 -3.898 1.00 93.31 96 THR A N 1
ATOM 788 C CA . THR A 1 96 ? 14.365 9.195 -5.045 1.00 93.31 96 THR A CA 1
ATOM 789 C C . THR A 1 96 ? 15.201 7.951 -4.742 1.00 93.31 96 THR A C 1
ATOM 791 O O . THR A 1 96 ? 16.013 7.546 -5.570 1.00 93.31 96 THR A O 1
ATOM 794 N N . ASN A 1 97 ? 15.055 7.361 -3.553 1.00 94.25 97 ASN A N 1
ATOM 795 C CA . ASN A 1 97 ? 15.871 6.235 -3.095 1.00 94.25 97 ASN A CA 1
ATOM 796 C C . ASN A 1 97 ? 15.024 4.952 -3.055 1.00 94.25 97 ASN A C 1
ATOM 798 O O . ASN A 1 97 ? 14.333 4.710 -2.063 1.00 94.25 97 ASN A O 1
ATOM 802 N N . PRO A 1 98 ? 15.048 4.123 -4.114 1.00 94.50 98 PRO A N 1
ATOM 803 C CA . PRO A 1 98 ? 14.208 2.935 -4.190 1.00 94.50 98 PRO A CA 1
ATOM 804 C C . PRO A 1 98 ? 14.639 1.885 -3.148 1.00 94.50 98 PRO A C 1
ATOM 806 O O . PRO A 1 98 ? 15.824 1.530 -3.091 1.00 94.50 98 PRO A O 1
ATOM 809 N N . PRO A 1 99 ? 13.700 1.319 -2.365 1.00 94.25 99 PRO A N 1
ATOM 810 C CA . PRO A 1 99 ? 13.971 0.178 -1.493 1.00 94.25 99 PRO A CA 1
ATOM 811 C C . PRO A 1 99 ? 14.565 -1.014 -2.255 1.00 94.25 99 PRO A C 1
ATOM 813 O O . PRO A 1 99 ? 14.295 -1.206 -3.442 1.00 94.25 99 PRO A O 1
ATOM 816 N N . GLY A 1 100 ? 15.325 -1.869 -1.563 1.00 95.31 100 GLY A N 1
ATOM 817 C CA . GLY A 1 100 ? 16.005 -3.017 -2.182 1.00 95.31 100 GLY A CA 1
ATOM 818 C C . GLY A 1 100 ? 15.066 -3.974 -2.930 1.00 95.31 100 GLY A C 1
ATOM 819 O O . GLY A 1 100 ? 15.420 -4.474 -3.998 1.00 95.31 100 GLY A O 1
ATOM 820 N N . CYS A 1 101 ? 13.837 -4.172 -2.438 1.00 95.00 101 CYS A N 1
ATOM 821 C CA . CYS A 1 101 ? 12.829 -4.958 -3.152 1.00 95.00 101 CYS A CA 1
ATOM 822 C C . CYS A 1 101 ? 12.443 -4.324 -4.496 1.00 95.00 101 CYS A C 1
ATOM 824 O O . CYS A 1 101 ? 12.331 -5.040 -5.483 1.00 95.00 101 CYS A O 1
ATOM 826 N N . LEU A 1 102 ? 12.334 -2.993 -4.581 1.00 96.56 102 LEU A N 1
ATOM 827 C CA . LEU A 1 102 ? 12.005 -2.309 -5.833 1.00 96.56 102 LEU A CA 1
ATOM 828 C C . LEU A 1 102 ? 13.159 -2.329 -6.829 1.00 96.56 102 LEU A C 1
ATOM 830 O O . LEU A 1 102 ? 12.940 -2.442 -8.034 1.00 96.56 102 LEU A O 1
ATOM 834 N N . GLN A 1 103 ? 14.393 -2.277 -6.329 1.00 96.12 103 GLN A N 1
ATOM 835 C CA . GLN A 1 103 ? 15.578 -2.451 -7.163 1.00 96.12 103 GLN A CA 1
ATOM 836 C C . GLN A 1 103 ? 15.595 -3.825 -7.834 1.00 96.12 103 GLN A C 1
ATOM 838 O O . GLN A 1 103 ? 15.869 -3.916 -9.032 1.00 96.12 103 GLN A O 1
ATOM 843 N N . ARG A 1 104 ? 15.276 -4.879 -7.076 1.00 94.19 104 ARG A N 1
ATOM 844 C CA . ARG A 1 104 ? 15.232 -6.259 -7.566 1.00 94.19 104 ARG A CA 1
ATOM 845 C C . ARG A 1 104 ? 14.056 -6.503 -8.513 1.00 94.19 104 ARG A C 1
ATOM 847 O O . ARG A 1 104 ? 14.277 -7.038 -9.596 1.00 94.19 104 ARG A O 1
ATOM 854 N N . ASP A 1 105 ? 12.859 -6.098 -8.101 1.00 95.19 105 ASP A N 1
ATOM 855 C CA . ASP A 1 105 ? 11.597 -6.553 -8.690 1.00 95.19 105 ASP A CA 1
ATOM 856 C C . ASP A 1 105 ? 11.115 -5.640 -9.823 1.00 95.19 105 ASP A C 1
ATOM 858 O O . ASP A 1 105 ? 10.612 -6.121 -10.829 1.00 95.19 105 ASP A O 1
ATOM 862 N N . TYR A 1 106 ? 11.333 -4.326 -9.709 1.00 96.31 106 TYR A N 1
ATOM 863 C CA . TYR A 1 106 ? 10.738 -3.326 -10.607 1.00 96.31 106 TYR A CA 1
ATOM 864 C C . TYR A 1 106 ? 11.771 -2.572 -11.447 1.00 96.31 106 TYR A C 1
ATOM 866 O O . TYR A 1 106 ? 11.487 -1.506 -11.986 1.00 96.31 106 TYR A O 1
ATOM 874 N N . GLY A 1 107 ? 12.985 -3.108 -11.573 1.00 94.38 107 GLY A N 1
ATOM 875 C CA . GLY A 1 107 ? 14.005 -2.573 -12.479 1.00 94.38 107 GLY A CA 1
ATOM 876 C C . GLY A 1 107 ? 14.755 -1.340 -11.968 1.00 94.38 107 GLY A C 1
ATOM 877 O O . GLY A 1 107 ? 15.669 -0.873 -12.645 1.00 94.38 107 GLY A O 1
ATOM 878 N N . PHE A 1 108 ? 14.473 -0.854 -10.753 1.00 96.62 108 PHE A N 1
ATOM 879 C CA . PHE A 1 108 ? 15.158 0.323 -10.203 1.00 96.62 108 PHE A CA 1
ATOM 880 C C . PHE A 1 108 ? 16.671 0.124 -9.997 1.00 96.62 108 PHE A C 1
ATOM 882 O O . PHE A 1 108 ? 17.401 1.107 -9.924 1.00 96.62 108 PHE A O 1
ATOM 889 N N . LYS A 1 109 ? 17.182 -1.119 -9.968 1.00 96.06 109 LYS A N 1
ATOM 890 C CA . LYS A 1 109 ? 18.635 -1.403 -9.940 1.00 96.06 109 LYS A CA 1
ATOM 891 C C . LYS A 1 109 ? 19.393 -0.857 -11.160 1.00 96.06 109 LYS A C 1
ATOM 893 O O . LYS A 1 109 ? 20.619 -0.701 -11.121 1.00 96.06 109 LYS A O 1
ATOM 898 N N . TYR A 1 110 ? 18.681 -0.623 -12.264 1.00 95.62 110 TYR A N 1
ATOM 899 C CA . TYR A 1 110 ? 19.255 -0.103 -13.500 1.00 95.62 110 TYR A CA 1
ATOM 900 C C . TYR A 1 110 ? 19.328 1.426 -13.522 1.00 95.62 110 TYR A C 1
ATOM 902 O O . TYR A 1 110 ? 20.145 1.959 -14.265 1.00 95.62 110 TYR A O 1
ATOM 910 N N . CYS A 1 111 ? 18.567 2.120 -12.670 1.00 96.62 111 CYS A N 1
ATOM 911 C CA . CYS A 1 111 ? 18.662 3.567 -12.512 1.00 96.62 111 CYS A CA 1
ATOM 912 C C . CYS A 1 111 ? 19.986 3.932 -11.820 1.00 96.62 111 CYS A C 1
ATOM 914 O O . CYS A 1 111 ? 20.292 3.447 -10.730 1.00 96.62 111 CYS A O 1
ATOM 916 N N . LYS A 1 112 ? 20.784 4.782 -12.461 1.00 95.31 112 LYS A N 1
ATOM 917 C CA . LYS A 1 112 ? 22.045 5.343 -11.956 1.00 95.31 112 LYS A CA 1
ATOM 918 C C . LYS A 1 112 ? 21.882 6.779 -11.475 1.00 95.31 112 LYS A C 1
ATOM 920 O O . LYS A 1 112 ? 22.674 7.229 -10.651 1.00 95.31 112 LYS A O 1
ATOM 925 N N . GLN A 1 113 ? 20.867 7.480 -11.972 1.00 96.00 113 GLN A N 1
ATOM 926 C CA . GLN A 1 113 ? 20.584 8.876 -11.655 1.00 96.00 113 GLN A CA 1
ATOM 927 C C . GLN A 1 113 ? 19.180 9.056 -11.062 1.00 96.00 113 GLN A C 1
ATOM 929 O O . GLN A 1 113 ? 18.283 8.234 -11.271 1.00 96.00 113 GLN A O 1
ATOM 934 N N . ARG A 1 114 ? 18.978 10.153 -10.318 1.00 95.12 114 ARG A N 1
ATOM 935 C CA . ARG A 1 114 ? 17.686 10.468 -9.678 1.00 95.12 114 ARG A CA 1
ATOM 936 C C . ARG A 1 114 ? 16.592 10.674 -10.722 1.00 95.12 114 ARG A C 1
ATOM 938 O O . ARG A 1 114 ? 15.460 10.245 -10.530 1.00 95.12 114 ARG A O 1
ATOM 945 N N . GLU A 1 115 ? 16.951 11.266 -11.850 1.00 95.69 115 GLU A N 1
ATOM 946 C CA . GLU A 1 115 ? 16.081 11.540 -12.987 1.00 95.69 115 GLU A CA 1
ATOM 947 C C . GLU A 1 115 ? 15.537 10.239 -13.596 1.00 95.69 115 GLU A C 1
ATOM 949 O O . GLU A 1 115 ? 14.361 10.159 -13.951 1.00 95.69 115 GLU A O 1
ATOM 954 N N . GLU A 1 116 ? 16.358 9.187 -13.657 1.00 96.62 116 GLU A N 1
ATOM 955 C CA . GLU A 1 116 ? 15.942 7.867 -14.145 1.00 96.62 116 GLU A CA 1
ATOM 956 C C . GLU A 1 116 ? 14.974 7.187 -13.174 1.00 96.62 116 GLU A C 1
ATOM 958 O O . GLU A 1 116 ? 13.991 6.586 -13.610 1.00 96.62 116 GLU A O 1
ATOM 963 N N . VAL A 1 117 ? 15.206 7.327 -11.862 1.00 97.31 117 VAL A N 1
ATOM 964 C CA . VAL A 1 117 ? 14.271 6.853 -10.830 1.00 97.31 117 VAL A CA 1
ATOM 965 C C . VAL A 1 117 ? 12.929 7.565 -10.969 1.00 97.31 117 VAL A C 1
ATOM 967 O O . VAL A 1 117 ? 11.892 6.906 -11.004 1.00 97.31 117 VAL A O 1
ATOM 970 N N . MET A 1 118 ? 12.933 8.893 -11.102 1.00 96.75 118 MET A N 1
ATOM 971 C CA . MET A 1 118 ? 11.708 9.683 -11.267 1.00 96.75 118 MET A CA 1
ATOM 972 C C . MET A 1 118 ? 10.959 9.314 -12.548 1.00 96.75 118 MET A C 1
ATOM 974 O O . MET A 1 118 ? 9.736 9.170 -12.529 1.00 96.75 118 MET A O 1
ATOM 978 N N . ARG A 1 119 ? 11.678 9.075 -13.650 1.00 95.88 119 ARG A N 1
ATOM 979 C CA . ARG A 1 119 ? 11.074 8.618 -14.905 1.00 95.88 119 ARG A CA 1
ATOM 980 C C . ARG A 1 119 ? 10.427 7.243 -14.758 1.00 95.88 119 ARG A C 1
ATOM 982 O O . ARG A 1 119 ? 9.310 7.050 -15.227 1.00 95.88 119 ARG A O 1
ATOM 989 N N . LEU A 1 120 ? 11.093 6.302 -14.092 1.00 96.12 120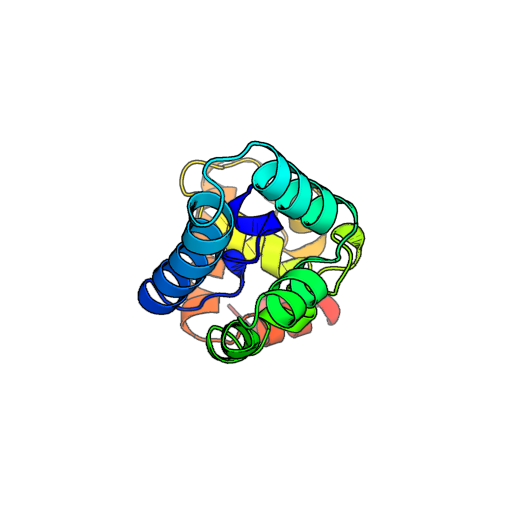 LEU A N 1
ATOM 990 C CA . LEU A 1 120 ? 10.548 4.965 -13.870 1.00 96.12 120 LEU A CA 1
ATOM 991 C C . LEU A 1 120 ? 9.355 4.981 -12.899 1.00 96.12 120 LEU A C 1
ATOM 993 O O . LEU A 1 120 ? 8.357 4.310 -13.154 1.00 96.12 120 LEU A O 1
ATOM 997 N N . LYS A 1 121 ? 9.394 5.812 -11.846 1.00 96.44 121 LYS A N 1
ATOM 998 C CA . LYS A 1 121 ? 8.227 6.084 -10.982 1.00 96.44 121 LYS A CA 1
ATOM 999 C C . LYS A 1 121 ? 7.046 6.604 -11.794 1.00 96.44 121 LYS A C 1
ATOM 1001 O O . LYS A 1 121 ? 5.930 6.127 -11.612 1.00 96.44 121 LYS A O 1
ATOM 1006 N N . PHE A 1 122 ? 7.289 7.550 -12.702 1.00 95.31 122 PHE A N 1
ATOM 1007 C CA . PHE A 1 122 ? 6.245 8.094 -13.565 1.00 95.31 122 PHE A CA 1
ATOM 1008 C C . PHE A 1 122 ? 5.635 7.020 -14.476 1.00 95.31 122 PHE A C 1
ATOM 1010 O O . PHE A 1 122 ? 4.414 6.936 -14.571 1.00 95.31 122 PHE A O 1
ATOM 1017 N N . ILE A 1 123 ? 6.456 6.157 -15.087 1.00 95.25 123 ILE A N 1
ATOM 1018 C CA . ILE A 1 123 ? 5.971 5.033 -15.909 1.00 95.25 123 ILE A CA 1
ATOM 1019 C C . ILE A 1 123 ? 5.059 4.116 -15.088 1.00 95.25 123 ILE A C 1
ATOM 1021 O O . ILE A 1 123 ? 3.940 3.833 -15.513 1.00 95.25 123 ILE A O 1
ATOM 1025 N N . TYR A 1 124 ? 5.486 3.697 -13.893 1.00 96.38 124 TYR A N 1
ATOM 1026 C CA . TYR A 1 124 ? 4.651 2.845 -13.043 1.00 96.38 124 TYR A CA 1
ATOM 1027 C C . TYR A 1 124 ? 3.392 3.551 -12.535 1.00 96.38 124 TYR A C 1
ATOM 1029 O O . TYR A 1 124 ? 2.351 2.910 -12.439 1.00 96.38 124 TYR A O 1
ATOM 1037 N N . SER A 1 125 ? 3.448 4.859 -12.272 1.00 95.06 125 SER A N 1
ATOM 1038 C CA . SER A 1 125 ? 2.257 5.655 -11.951 1.00 95.06 125 SER A CA 1
ATOM 1039 C C . SER A 1 125 ? 1.233 5.595 -13.091 1.00 95.06 125 SER A C 1
ATOM 1041 O O . SER A 1 125 ? 0.085 5.219 -12.879 1.00 95.06 125 SER A O 1
ATOM 1043 N N . LYS A 1 126 ? 1.677 5.816 -14.337 1.00 95.44 126 LYS A N 1
ATOM 1044 C CA . LYS A 1 126 ? 0.827 5.695 -15.537 1.00 95.44 126 LYS A CA 1
ATOM 1045 C C . LYS A 1 126 ? 0.355 4.280 -15.835 1.00 95.44 126 LYS A C 1
ATOM 1047 O O . LYS A 1 126 ? -0.689 4.108 -16.457 1.00 95.44 126 LYS A O 1
ATOM 1052 N N . THR A 1 127 ? 1.108 3.282 -15.398 1.00 94.44 127 THR A N 1
ATOM 1053 C CA . THR A 1 127 ? 0.726 1.874 -15.502 1.00 94.44 127 THR A CA 1
ATOM 1054 C C . THR A 1 127 ? -0.420 1.567 -14.534 1.00 94.44 127 THR A C 1
ATOM 1056 O O . THR A 1 127 ? -1.449 1.045 -14.950 1.00 94.44 127 THR A O 1
ATOM 1059 N N . LEU A 1 128 ? -0.299 1.986 -13.270 1.00 93.38 128 LEU A N 1
ATOM 1060 C CA . LEU A 1 128 ? -1.322 1.801 -12.231 1.00 93.38 128 LEU A CA 1
ATOM 1061 C C . LEU A 1 128 ? -2.604 2.620 -12.464 1.00 93.38 128 LEU A C 1
ATOM 1063 O O . LEU A 1 128 ? -3.631 2.309 -11.876 1.00 93.38 128 LEU A O 1
ATOM 1067 N N . GLU A 1 129 ? -2.575 3.635 -13.332 1.00 92.25 129 GLU A N 1
ATOM 1068 C CA . GLU A 1 129 ? -3.789 4.312 -13.822 1.00 92.25 129 GLU A CA 1
ATOM 1069 C C . GLU A 1 129 ? -4.615 3.435 -14.786 1.00 92.25 129 GLU A C 1
ATOM 1071 O O . GLU A 1 129 ? -5.789 3.719 -15.016 1.00 92.25 129 GLU A O 1
ATOM 1076 N N . LYS A 1 130 ? -4.011 2.402 -15.391 1.00 91.50 130 LYS A N 1
ATOM 1077 C CA . LYS A 1 130 ? -4.620 1.591 -16.460 1.00 91.50 130 LYS A CA 1
ATOM 1078 C C . LYS A 1 130 ? -4.835 0.126 -16.092 1.00 91.50 130 LYS A C 1
ATOM 1080 O O . LYS A 1 130 ? -5.567 -0.556 -16.804 1.00 91.50 130 LYS A O 1
ATOM 1085 N N . MET A 1 131 ? -4.161 -0.364 -15.057 1.00 92.31 131 MET A N 1
ATOM 1086 C CA . MET A 1 131 ? -4.199 -1.768 -14.656 1.00 92.31 131 MET A CA 1
ATOM 1087 C C . MET A 1 131 ? -4.279 -1.912 -13.144 1.00 92.31 131 MET A C 1
ATOM 1089 O O . MET A 1 131 ? -3.789 -1.060 -12.398 1.00 92.31 131 MET A O 1
ATOM 1093 N N . GLU A 1 132 ? -4.831 -3.034 -12.698 1.00 91.94 132 GLU A N 1
ATOM 1094 C CA . GLU A 1 132 ? -4.961 -3.307 -11.274 1.00 91.94 132 GLU A CA 1
ATOM 1095 C C . GLU A 1 132 ? -3.596 -3.580 -10.630 1.00 91.94 132 GLU A C 1
ATOM 1097 O O . GLU A 1 132 ? -2.690 -4.191 -11.207 1.00 91.94 132 GLU A O 1
ATOM 1102 N N . VAL A 1 133 ? -3.446 -3.166 -9.371 1.00 93.81 133 VAL A N 1
ATOM 1103 C CA . VAL A 1 133 ? -2.175 -3.281 -8.636 1.00 93.81 133 VAL A CA 1
ATOM 1104 C C . VAL A 1 133 ? -1.682 -4.732 -8.551 1.00 93.81 133 VAL A C 1
ATOM 1106 O O . VAL A 1 133 ? -0.488 -5.009 -8.679 1.00 93.81 133 VAL A O 1
ATOM 1109 N N . MET A 1 134 ? -2.602 -5.686 -8.399 1.00 95.00 134 MET A N 1
ATOM 1110 C CA . MET A 1 134 ? -2.264 -7.108 -8.338 1.00 95.00 134 MET A CA 1
ATOM 1111 C C . MET A 1 134 ? -1.955 -7.711 -9.713 1.00 95.00 134 MET A C 1
ATOM 1113 O O . MET A 1 134 ? -1.186 -8.671 -9.784 1.00 95.00 134 MET A O 1
ATOM 1117 N N . GLU A 1 135 ? -2.459 -7.132 -10.805 1.00 94.94 135 GLU A N 1
ATOM 1118 C CA . GLU A 1 135 ? -2.059 -7.525 -12.161 1.00 94.94 135 GLU A CA 1
ATOM 1119 C C . GLU A 1 135 ? -0.608 -7.119 -12.434 1.00 94.94 135 GLU A C 1
ATOM 1121 O O . GLU A 1 135 ? 0.171 -7.931 -12.940 1.00 94.94 135 GLU A O 1
ATOM 1126 N N . LEU A 1 136 ? -0.204 -5.912 -12.014 1.00 95.69 136 LEU A N 1
ATOM 1127 C CA . LEU A 1 136 ? 1.190 -5.467 -12.104 1.00 95.69 136 LEU A CA 1
ATOM 1128 C C . LEU A 1 136 ? 2.117 -6.359 -11.267 1.00 95.69 136 LEU A C 1
ATOM 1130 O O . LEU A 1 136 ? 3.204 -6.733 -11.716 1.00 95.69 136 LEU A O 1
ATOM 1134 N N . HIS A 1 137 ? 1.681 -6.755 -10.066 1.00 95.75 137 HIS A N 1
ATOM 1135 C CA . HIS A 1 137 ? 2.420 -7.730 -9.263 1.00 95.75 137 HIS A CA 1
ATOM 1136 C C . HIS A 1 137 ? 2.555 -9.075 -9.983 1.00 95.75 137 HIS A C 1
ATOM 1138 O O . HIS A 1 137 ? 3.645 -9.644 -10.030 1.00 95.75 137 HIS A O 1
ATOM 1144 N N . GLY A 1 138 ? 1.473 -9.562 -10.592 1.00 95.50 138 GLY A N 1
ATOM 1145 C CA . GLY A 1 138 ? 1.491 -10.764 -11.417 1.00 95.50 138 GLY A CA 1
ATOM 1146 C C . GLY A 1 138 ? 2.494 -10.655 -12.566 1.00 95.50 138 GLY A C 1
ATOM 1147 O O . GLY A 1 138 ? 3.305 -11.562 -12.754 1.00 95.50 138 GLY A O 1
ATOM 1148 N N . ALA A 1 139 ? 2.508 -9.542 -13.300 1.00 94.56 139 ALA A N 1
ATOM 1149 C CA . ALA A 1 139 ? 3.483 -9.298 -14.363 1.00 94.56 139 ALA A CA 1
ATOM 1150 C C . ALA A 1 139 ? 4.927 -9.299 -13.833 1.00 94.56 139 ALA A C 1
ATOM 1152 O O . ALA A 1 139 ? 5.799 -9.917 -14.444 1.00 94.56 139 ALA A O 1
ATOM 1153 N N . CYS A 1 140 ? 5.171 -8.695 -12.667 1.00 94.69 140 CYS A N 1
ATOM 1154 C CA . CYS A 1 140 ? 6.462 -8.741 -11.979 1.00 94.69 140 CYS A CA 1
ATOM 1155 C C . CYS A 1 140 ? 6.911 -10.174 -11.674 1.00 94.69 140 CYS A C 1
ATOM 1157 O O . CYS A 1 140 ? 8.016 -10.564 -12.050 1.00 94.69 140 CYS A O 1
ATOM 1159 N N . VAL A 1 141 ? 6.057 -10.967 -11.022 1.00 93.31 141 VAL A N 1
ATOM 1160 C CA . VAL A 1 141 ? 6.369 -12.350 -10.615 1.00 93.31 141 VAL A CA 1
ATOM 1161 C C . VAL A 1 141 ? 6.716 -13.229 -11.819 1.00 93.31 141 VAL A C 1
ATOM 1163 O O . VAL A 1 141 ? 7.585 -14.092 -11.720 1.00 93.31 141 VAL A O 1
ATOM 1166 N N . HIS A 1 142 ? 6.087 -12.986 -12.969 1.00 93.12 142 HIS A N 1
ATOM 1167 C CA . HIS A 1 142 ? 6.321 -13.763 -14.185 1.00 93.12 142 HIS A CA 1
ATOM 1168 C C . HIS A 1 142 ? 7.357 -13.150 -15.142 1.00 93.12 142 HIS A C 1
ATOM 1170 O O . HIS A 1 142 ? 7.531 -13.664 -16.245 1.00 93.12 142 HIS A O 1
ATOM 1176 N N . GLY A 1 143 ? 8.029 -12.056 -14.766 1.00 89.69 143 GLY A N 1
ATOM 1177 C CA . GLY A 1 143 ? 9.034 -11.408 -15.616 1.00 89.69 143 GLY A CA 1
ATOM 1178 C C . GLY A 1 143 ? 8.471 -10.715 -16.864 1.00 89.69 143 GLY A C 1
ATOM 1179 O O . GLY A 1 143 ? 9.199 -10.538 -17.836 1.00 89.69 143 GLY A O 1
ATOM 1180 N N . ARG A 1 144 ? 7.195 -10.309 -16.845 1.00 91.69 144 ARG A N 1
ATOM 1181 C CA . ARG A 1 144 ? 6.466 -9.689 -17.970 1.00 91.69 144 ARG A CA 1
ATOM 1182 C C . ARG A 1 144 ? 6.209 -8.189 -17.792 1.00 91.69 144 ARG A C 1
ATOM 1184 O O . ARG A 1 144 ? 5.325 -7.632 -18.428 1.00 91.69 144 ARG A O 1
ATOM 1191 N N . LEU A 1 145 ? 6.984 -7.503 -16.948 1.00 88.81 145 LEU A N 1
ATOM 1192 C CA . LEU A 1 145 ? 6.843 -6.049 -16.737 1.00 88.81 145 LEU A CA 1
ATOM 1193 C C . LEU A 1 145 ? 7.028 -5.221 -18.018 1.00 88.81 145 LEU A C 1
ATOM 1195 O O . LEU A 1 145 ? 6.499 -4.123 -18.123 1.00 88.81 145 LEU A O 1
ATOM 1199 N N . TYR A 1 146 ? 7.769 -5.728 -19.006 1.00 84.62 146 TYR A N 1
ATOM 1200 C CA . TYR A 1 146 ? 7.929 -5.037 -20.288 1.00 84.62 146 TYR A CA 1
ATOM 1201 C C . TYR A 1 146 ? 6.640 -5.031 -21.129 1.00 84.62 146 TYR A C 1
ATOM 1203 O O . TYR A 1 146 ? 6.530 -4.228 -22.048 1.00 84.62 146 TYR A O 1
ATOM 1211 N N . GLU A 1 147 ? 5.679 -5.911 -20.827 1.00 85.75 147 GLU A N 1
ATOM 1212 C CA . GLU A 1 147 ? 4.385 -6.008 -21.518 1.00 85.75 147 GLU A CA 1
ATOM 1213 C C . GLU A 1 147 ? 3.337 -5.060 -20.920 1.00 85.75 147 GLU A C 1
ATOM 1215 O O . GLU A 1 147 ? 2.283 -4.862 -21.517 1.00 85.75 147 GLU A O 1
ATOM 1220 N N . THR A 1 148 ? 3.607 -4.480 -19.744 1.00 77.69 148 THR A N 1
ATOM 1221 C CA . THR A 1 148 ? 2.675 -3.590 -19.033 1.00 77.69 148 THR A CA 1
ATOM 1222 C C . THR A 1 148 ? 2.896 -2.103 -19.331 1.00 77.69 148 THR A C 1
ATOM 1224 O O . THR A 1 148 ? 2.143 -1.275 -18.823 1.00 77.69 148 THR A O 1
ATOM 1227 N N . ALA A 1 149 ? 3.949 -1.762 -20.086 1.00 61.78 149 ALA A N 1
ATOM 1228 C CA . ALA A 1 149 ? 4.391 -0.391 -20.365 1.00 61.78 149 ALA A CA 1
ATOM 1229 C C . ALA A 1 149 ? 3.721 0.231 -21.601 1.00 61.78 149 ALA A C 1
ATOM 1231 O O . ALA A 1 149 ? 3.566 -0.482 -22.617 1.00 61.78 149 ALA A O 1
#

Solvent-accessible surface area (backbone atoms only — not comparable to full-atom values): 8585 Å² total; per-residue (Å²): 134,59,65,57,57,75,73,36,50,66,46,35,88,49,72,65,40,38,50,52,53,50,48,54,54,46,47,56,46,60,81,30,98,45,76,63,39,52,50,49,53,51,51,23,57,77,67,48,34,46,58,59,51,34,52,76,70,66,47,62,68,60,50,76,46,20,96,51,30,56,61,53,40,61,39,54,80,92,72,48,67,65,48,55,57,49,54,49,49,50,69,39,78,86,62,64,76,75,54,72,66,43,25,71,64,70,56,48,67,73,44,89,48,59,68,50,40,52,51,50,40,50,52,52,51,60,33,58,76,76,42,56,67,67,56,53,38,50,27,41,78,70,73,41,54,81,77,64,111

Secondary structure (DSSP, 8-state):
--HHHHTTGGG-SSHHHHHHHHHHHHHHHHS-SSHHHHHHHHHHHHTT-HHHHHHHTT-GGGGGS-TTHHHHHHS-TTTS-HHHHHHHHHH-TT-----HHHHHHSSGGG--SHHHHHHHHHHHHHHHTTS-HHHHHHHHHTT-GGG--

pLDDT: mean 92.34, std 7.62, range [52.91, 97.56]

Mean predicted aligned error: 4.07 Å

Radius of gyration: 16.79 Å; Cα contacts (8 Å, |Δi|>4): 132; chains: 1; bounding box: 39×27×50 Å

Organism: Cochliobolus heterostrophus (strain C5 / ATCC 48332 / race O) (NCBI:txid701091)

Sequence (149 aa):
ESAWYSFGFVCTTNEEDERRLAGLYAVLIQEADSPESFHELQNALERNDLVTLFDTKGFRNFRELSTHLETFLATLPEQRPTVWRLKQFIHDADSTNPPGCLQRDYGFKYCKQREEVMRLKFIYSKTLEKMEVMELHGACVHGRLYETA

Foldseek 3Di:
DDPCLLLQVLQADDPVLSVVSVVLVVCQVPVDPDVVSVVVCVVCSVVLNVCVVCVVVVNPCNCVRGVCRNVSSNDDPVRDQCLSVLSVQLVPLPDQDRPPCCVPQVVCVVDPDSVVSNVSSVVVVVLVVPDPSVVCSVCSVVVNNVVSD